Protein AF-A0AAJ6NYD8-F1 (afdb_monomer_lite)

Structure (mmCIF, N/CA/C/O backbone):
data_AF-A0AAJ6NYD8-F1
#
_entry.id   AF-A0AAJ6NYD8-F1
#
loop_
_atom_site.group_PDB
_atom_site.id
_atom_site.type_symbol
_atom_site.label_atom_id
_atom_site.label_alt_id
_atom_site.label_comp_id
_atom_site.label_asym_id
_atom_site.label_entity_id
_atom_site.label_seq_id
_atom_site.pdbx_PDB_ins_code
_atom_site.Cartn_x
_atom_site.Cartn_y
_atom_site.Cartn_z
_atom_site.occupancy
_atom_site.B_iso_or_equiv
_atom_site.auth_seq_id
_atom_site.auth_comp_id
_atom_site.auth_asym_id
_atom_site.auth_atom_id
_atom_site.pdbx_PDB_model_num
ATOM 1 N N . MET A 1 1 ? -16.086 -3.147 17.366 1.00 74.06 1 MET A N 1
ATOM 2 C CA . MET A 1 1 ? -14.978 -3.882 16.737 1.00 74.06 1 MET A CA 1
ATOM 3 C C . MET A 1 1 ? -13.665 -3.301 17.226 1.00 74.06 1 MET A C 1
ATOM 5 O O . MET A 1 1 ? -13.567 -2.079 17.358 1.00 74.06 1 MET A O 1
ATOM 9 N N . GLN A 1 2 ? -12.707 -4.162 17.557 1.00 87.50 2 GLN A N 1
ATOM 10 C CA . GLN A 1 2 ? -11.359 -3.752 17.977 1.00 87.50 2 GLN A CA 1
ATOM 11 C C . GLN A 1 2 ? -10.466 -3.463 16.752 1.00 87.50 2 GLN A C 1
ATOM 13 O O . GLN A 1 2 ? -10.816 -3.827 15.628 1.00 87.50 2 GLN A O 1
ATOM 18 N N . LEU A 1 3 ? -9.341 -2.764 16.936 1.00 86.88 3 LEU A N 1
ATOM 19 C CA . LEU A 1 3 ? -8.452 -2.408 15.817 1.00 86.88 3 LEU A CA 1
ATOM 20 C C . LEU A 1 3 ? -7.786 -3.656 15.220 1.00 86.88 3 LEU A C 1
ATOM 22 O O . LEU A 1 3 ? -7.660 -3.771 14.007 1.00 86.88 3 LEU A O 1
ATOM 26 N N . GLU A 1 4 ? -7.422 -4.611 16.068 1.00 88.06 4 GLU A N 1
ATOM 27 C CA . GLU A 1 4 ? -6.806 -5.885 15.698 1.00 88.06 4 GLU A CA 1
ATOM 28 C C . GLU A 1 4 ? -7.765 -6.746 14.866 1.00 88.06 4 GLU A C 1
ATOM 30 O O . GLU A 1 4 ? -7.377 -7.333 13.860 1.00 88.06 4 GLU A O 1
ATOM 35 N N . GLU A 1 5 ? -9.040 -6.759 15.256 1.00 87.62 5 GLU A N 1
ATOM 36 C CA . GLU A 1 5 ? -10.123 -7.418 14.521 1.00 87.62 5 GLU A CA 1
ATOM 37 C C . GLU A 1 5 ? -10.324 -6.760 13.147 1.00 87.62 5 GLU A C 1
ATOM 39 O O . GLU A 1 5 ? -10.401 -7.450 12.134 1.00 87.62 5 GLU A O 1
ATOM 44 N N . SER A 1 6 ? -10.277 -5.423 13.094 1.00 90.19 6 SER A N 1
ATOM 45 C CA . SER A 1 6 ? -10.350 -4.672 11.832 1.00 90.19 6 SER A CA 1
ATOM 46 C C . SER A 1 6 ? -9.170 -5.002 10.914 1.00 90.19 6 SER A C 1
ATOM 48 O O . SER A 1 6 ? -9.356 -5.220 9.724 1.00 90.19 6 SER A O 1
ATOM 50 N N . LEU A 1 7 ? -7.949 -5.066 11.452 1.00 91.25 7 LEU A N 1
ATOM 51 C CA . LEU A 1 7 ? -6.759 -5.416 10.673 1.00 91.25 7 LEU A CA 1
ATOM 52 C C . LEU A 1 7 ? -6.850 -6.830 10.102 1.00 91.25 7 LEU A C 1
ATOM 54 O O . LEU A 1 7 ? -6.506 -7.019 8.940 1.00 91.25 7 LEU A O 1
ATOM 58 N N . SER A 1 8 ? -7.360 -7.788 10.878 1.00 90.50 8 SER A N 1
ATOM 59 C CA . SER A 1 8 ? -7.570 -9.156 10.400 1.00 90.50 8 SER A CA 1
ATOM 60 C C . SER A 1 8 ? -8.576 -9.216 9.243 1.00 90.50 8 SER A C 1
ATOM 62 O O . SER A 1 8 ? -8.335 -9.926 8.267 1.00 90.50 8 SER A O 1
ATOM 64 N N . GLU A 1 9 ? -9.658 -8.428 9.294 1.00 92.62 9 GLU A N 1
ATOM 65 C CA . GLU A 1 9 ? -10.629 -8.325 8.190 1.00 92.62 9 GLU A CA 1
ATOM 66 C C . GLU A 1 9 ? -10.064 -7.638 6.937 1.00 92.62 9 GLU A C 1
ATOM 68 O O . GLU A 1 9 ? -10.511 -7.916 5.824 1.00 92.62 9 GLU A O 1
ATOM 73 N N . LEU A 1 10 ? -9.091 -6.740 7.101 1.00 94.88 10 LEU A N 1
ATOM 74 C CA . LEU A 1 10 ? -8.399 -6.082 5.988 1.00 94.88 10 LEU A CA 1
ATOM 75 C C . LEU A 1 10 ? -7.246 -6.924 5.427 1.00 94.88 10 LEU A C 1
ATOM 77 O O . LEU A 1 10 ? -6.720 -6.593 4.364 1.00 94.88 10 LEU A O 1
ATOM 81 N N . GLU A 1 11 ? -6.824 -7.973 6.135 1.00 95.19 11 GLU A N 1
ATOM 82 C CA . GLU A 1 11 ? -5.635 -8.739 5.776 1.00 95.19 11 GLU A CA 1
ATOM 83 C C . GLU A 1 11 ? -5.843 -9.569 4.515 1.00 95.19 11 GLU A C 1
ATOM 85 O O . GLU A 1 11 ? -5.033 -9.511 3.585 1.00 95.19 11 GLU A O 1
ATOM 90 N N . ASN A 1 12 ? -6.962 -10.292 4.476 1.00 93.94 12 ASN A N 1
ATOM 91 C CA . ASN A 1 12 ? -7.279 -11.230 3.412 1.00 93.94 12 ASN A CA 1
ATOM 92 C C . ASN A 1 12 ? -8.600 -10.876 2.723 1.00 93.94 12 ASN A C 1
ATOM 94 O O . ASN A 1 12 ? -9.568 -10.441 3.347 1.00 93.94 12 ASN A O 1
ATOM 98 N N . ASN A 1 13 ? -8.653 -11.099 1.418 1.00 89.94 13 ASN A N 1
ATOM 99 C CA . ASN A 1 13 ? -9.835 -10.941 0.603 1.00 89.94 13 ASN A CA 1
ATOM 100 C C . ASN A 1 13 ? -10.842 -12.050 0.926 1.00 89.94 13 ASN A C 1
ATOM 102 O O . ASN A 1 13 ? -10.703 -13.196 0.513 1.00 89.94 13 ASN A O 1
ATOM 106 N N . THR A 1 14 ? -11.904 -11.690 1.638 1.00 88.88 14 THR A N 1
ATOM 107 C CA . THR A 1 14 ? -13.001 -12.610 1.975 1.00 88.88 14 THR A CA 1
ATOM 108 C C . THR A 1 14 ? -14.099 -12.652 0.906 1.00 88.88 14 THR A C 1
ATOM 110 O O . THR A 1 14 ? -15.133 -13.292 1.101 1.00 88.88 14 THR A O 1
ATOM 113 N N . GLY A 1 15 ? -13.932 -11.927 -0.207 1.00 88.88 15 GLY A N 1
ATOM 114 C CA . GLY A 1 15 ? -14.968 -11.721 -1.223 1.00 88.88 15 GLY A CA 1
ATOM 115 C C . GLY A 1 15 ? -16.077 -10.751 -0.796 1.00 88.88 15 GLY A C 1
ATOM 116 O O . GLY A 1 15 ? -16.995 -10.483 -1.572 1.00 88.88 15 GLY A O 1
ATOM 117 N N . THR A 1 16 ? -16.000 -10.199 0.418 1.00 90.94 16 THR A N 1
ATOM 118 C CA . THR A 1 16 ? -16.926 -9.183 0.926 1.00 90.94 16 THR A CA 1
ATOM 119 C C . THR A 1 16 ? -16.180 -7.893 1.226 1.00 90.94 16 THR A C 1
ATOM 121 O O . THR A 1 16 ? -15.050 -7.918 1.704 1.00 90.94 16 THR A O 1
ATOM 124 N N . PHE A 1 17 ? -16.801 -6.751 0.926 1.00 92.06 17 PHE A N 1
ATOM 125 C CA . PHE A 1 17 ? -16.192 -5.452 1.194 1.00 92.06 17 PHE A CA 1
ATOM 126 C C . PHE A 1 17 ? -16.217 -5.157 2.708 1.00 92.06 17 PHE A C 1
ATOM 128 O O . PHE A 1 17 ? -17.314 -5.011 3.265 1.00 92.06 17 PHE A O 1
ATOM 135 N N . PRO A 1 18 ? -15.056 -5.030 3.382 1.00 94.44 18 PRO A N 1
ATOM 136 C CA . PRO A 1 18 ? -14.953 -4.934 4.839 1.00 94.44 18 PRO A CA 1
ATOM 137 C C . PRO A 1 18 ? -15.210 -3.495 5.312 1.00 94.44 18 PRO A C 1
ATOM 139 O O . PRO A 1 18 ? -14.342 -2.799 5.840 1.00 94.44 18 PRO A O 1
ATOM 142 N N . ARG A 1 19 ? -16.434 -3.008 5.080 1.00 94.75 19 ARG A N 1
ATOM 143 C CA . ARG A 1 19 ? -16.813 -1.607 5.312 1.00 94.75 19 ARG A CA 1
ATOM 144 C C . ARG A 1 19 ? -16.545 -1.150 6.746 1.00 94.75 19 ARG A C 1
ATOM 146 O O . ARG A 1 19 ? -15.972 -0.083 6.938 1.00 94.75 19 ARG A O 1
ATOM 153 N N . LEU A 1 20 ? -16.971 -1.938 7.733 1.00 94.81 20 LEU A N 1
ATOM 154 C CA . 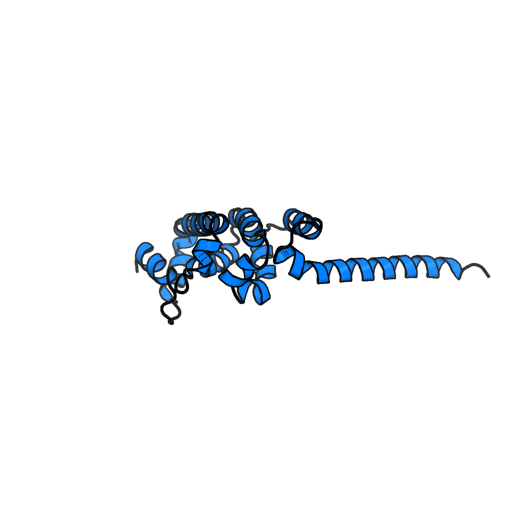LEU A 1 20 ? -16.809 -1.576 9.142 1.00 94.81 20 LEU A CA 1
ATOM 155 C C . LE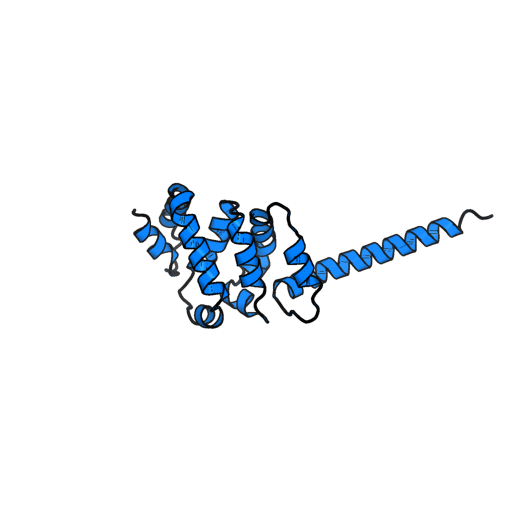U A 1 20 ? -15.326 -1.516 9.523 1.00 94.81 20 LEU A C 1
ATOM 157 O O . LEU A 1 20 ? -14.934 -0.640 10.291 1.00 94.81 20 LEU A O 1
ATOM 161 N N . ALA A 1 21 ? -14.499 -2.419 8.981 1.00 95.44 21 ALA A N 1
ATOM 162 C CA . ALA A 1 21 ? -13.068 -2.454 9.272 1.00 95.44 21 ALA A CA 1
ATOM 163 C C . ALA A 1 21 ? -12.363 -1.222 8.706 1.00 95.44 21 ALA A C 1
ATOM 165 O O . ALA A 1 21 ? -11.525 -0.627 9.381 1.00 95.44 21 ALA A O 1
ATOM 166 N N . LEU A 1 22 ? -12.763 -0.785 7.509 1.00 96.12 22 LEU A N 1
ATOM 167 C CA . LEU A 1 22 ? -12.277 0.456 6.907 1.00 96.12 22 LEU A CA 1
ATOM 168 C C . LEU A 1 22 ? -12.723 1.697 7.683 1.00 96.12 22 LEU 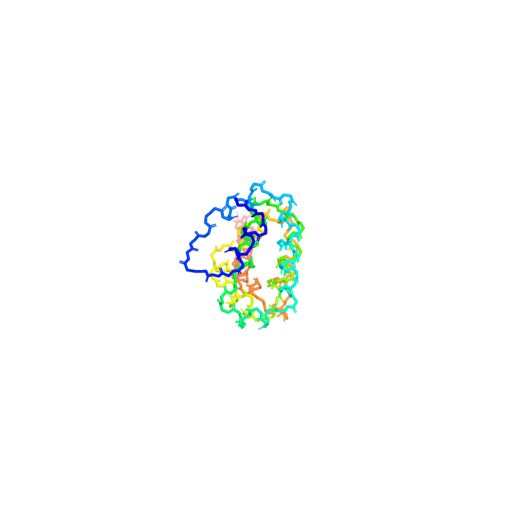A C 1
ATOM 170 O O . LEU A 1 22 ? -11.896 2.564 7.955 1.00 96.12 22 LEU A O 1
ATOM 174 N N . GLU A 1 23 ? -14.001 1.787 8.062 1.00 96.31 23 GLU A N 1
ATOM 175 C CA . GLU A 1 23 ? -14.507 2.895 8.886 1.00 96.31 23 GLU A CA 1
ATOM 176 C C . GLU A 1 23 ? -13.705 2.993 10.193 1.00 96.31 23 GLU A C 1
ATOM 178 O O . GLU A 1 23 ? -13.200 4.064 10.535 1.00 96.31 23 GLU A O 1
ATOM 183 N N . ARG A 1 24 ? -13.469 1.854 10.854 1.00 95.25 24 ARG A N 1
ATOM 184 C CA . ARG A 1 24 ? -12.679 1.793 12.085 1.00 95.25 24 ARG A CA 1
ATOM 185 C C . ARG A 1 24 ? -11.209 2.162 11.879 1.00 95.25 24 ARG A C 1
ATOM 187 O O . ARG A 1 24 ? -10.648 2.899 12.686 1.00 95.25 24 ARG A O 1
ATOM 194 N N . ALA A 1 25 ? -10.590 1.682 10.803 1.00 95.50 25 ALA A N 1
ATOM 195 C CA . ALA A 1 25 ? -9.222 2.037 10.430 1.00 95.50 25 ALA A CA 1
ATOM 196 C C . ALA A 1 25 ? -9.057 3.549 10.207 1.00 95.50 25 ALA A C 1
ATOM 198 O O . ALA A 1 25 ? -8.040 4.130 10.582 1.00 95.50 25 ALA A O 1
ATOM 199 N N . ILE A 1 26 ? -10.062 4.196 9.613 1.00 96.44 26 ILE A N 1
ATOM 200 C CA . ILE A 1 26 ? -10.065 5.645 9.388 1.00 96.44 26 ILE A CA 1
ATOM 201 C C . ILE A 1 26 ? -10.228 6.408 10.710 1.00 96.44 26 ILE A C 1
ATOM 203 O O . ILE A 1 26 ? -9.546 7.415 10.909 1.00 96.44 26 ILE A O 1
ATOM 207 N N . GLU A 1 27 ? -11.100 5.942 11.609 1.00 96.38 27 GLU A N 1
ATOM 208 C CA . GLU A 1 27 ? -11.271 6.525 12.949 1.00 96.38 27 GLU A CA 1
ATOM 209 C C . GLU A 1 27 ? -9.983 6.448 13.780 1.00 96.38 27 GLU A C 1
ATOM 211 O O . GLU A 1 27 ? -9.604 7.420 14.428 1.00 96.38 27 GLU A O 1
ATOM 216 N N . GLU A 1 28 ? -9.279 5.317 13.719 1.00 95.50 28 GLU A N 1
ATOM 217 C CA . GLU A 1 28 ? -8.047 5.040 14.472 1.00 95.50 28 GLU A CA 1
ATOM 218 C C . GLU A 1 28 ? -6.780 5.353 13.658 1.00 95.50 28 GLU A C 1
ATOM 220 O O . GLU A 1 28 ? -5.760 4.660 13.752 1.00 95.50 28 GLU A O 1
ATOM 225 N N . ARG A 1 29 ? -6.833 6.416 12.843 1.00 96.12 29 ARG A N 1
ATOM 226 C CA . ARG A 1 29 ? -5.761 6.815 11.918 1.00 96.12 29 ARG A CA 1
ATOM 227 C C . ARG A 1 29 ? -4.370 6.787 12.559 1.00 96.12 29 ARG A C 1
ATOM 229 O O . ARG A 1 29 ? -3.432 6.268 11.955 1.00 96.12 29 ARG A O 1
ATOM 236 N N . GLU A 1 30 ? -4.214 7.378 13.741 1.00 96.56 30 GLU A N 1
ATOM 237 C CA . GLU A 1 30 ? -2.910 7.510 14.410 1.00 96.56 30 GLU A CA 1
ATOM 238 C C . GLU A 1 30 ? -2.312 6.148 14.777 1.00 96.56 30 GLU A C 1
ATOM 240 O O . GLU A 1 30 ? -1.115 5.930 14.590 1.00 96.56 30 GLU A O 1
ATOM 245 N N . ALA A 1 31 ? -3.149 5.214 15.234 1.00 96.44 31 ALA A N 1
ATOM 246 C CA . ALA A 1 31 ? -2.724 3.877 15.627 1.00 96.44 31 ALA A CA 1
ATOM 247 C C . ALA A 1 31 ? -2.436 2.981 14.414 1.00 96.44 31 ALA A C 1
ATOM 249 O O . ALA A 1 31 ? -1.475 2.210 14.433 1.00 96.44 31 ALA A O 1
ATOM 250 N N . ILE A 1 32 ? -3.233 3.088 13.344 1.00 96.88 32 ILE A N 1
ATOM 251 C CA . ILE A 1 32 ? -3.093 2.200 12.184 1.00 96.88 32 ILE A CA 1
ATOM 252 C C . ILE A 1 32 ? -1.975 2.630 11.227 1.00 96.88 32 ILE A C 1
ATOM 254 O O . ILE A 1 32 ? -1.324 1.780 10.624 1.00 96.88 32 ILE A O 1
ATOM 258 N N . THR A 1 33 ? -1.708 3.933 11.099 1.00 98.00 33 THR A N 1
ATOM 259 C CA . THR A 1 33 ? -0.700 4.474 10.168 1.00 98.00 33 THR A CA 1
ATOM 260 C C . THR A 1 33 ? 0.664 3.767 10.249 1.00 98.00 33 THR A C 1
ATOM 262 O O . THR A 1 33 ? 1.142 3.322 9.202 1.00 98.00 33 THR A O 1
ATOM 265 N N . PRO A 1 34 ? 1.301 3.592 11.428 1.00 98.00 34 PRO A N 1
ATOM 266 C CA . PRO A 1 34 ? 2.590 2.897 11.505 1.00 98.00 34 PRO A CA 1
ATOM 267 C C . PRO A 1 34 ? 2.518 1.430 11.055 1.00 98.00 34 PRO A C 1
ATOM 269 O O . PRO A 1 34 ? 3.485 0.922 10.487 1.00 98.00 34 PRO A O 1
ATOM 272 N N . ILE A 1 35 ? 1.378 0.763 11.251 1.00 97.50 35 ILE A N 1
ATOM 273 C CA . ILE A 1 35 ? 1.161 -0.625 10.821 1.00 97.50 35 ILE A CA 1
ATOM 274 C C . ILE A 1 35 ? 1.104 -0.688 9.292 1.00 97.50 35 ILE A C 1
ATOM 276 O O . ILE A 1 35 ? 1.815 -1.487 8.690 1.00 97.50 35 ILE A O 1
ATOM 280 N N . LEU A 1 36 ? 0.342 0.205 8.650 1.00 98.06 36 LEU A N 1
ATOM 281 C CA . LEU A 1 36 ? 0.236 0.271 7.185 1.00 98.06 36 LEU A CA 1
ATOM 282 C C . LEU A 1 36 ? 1.584 0.597 6.523 1.00 98.06 36 LEU A C 1
ATOM 284 O O . LEU A 1 36 ? 1.947 -0.015 5.516 1.00 98.06 36 LEU A O 1
ATOM 288 N N . LEU A 1 37 ? 2.346 1.534 7.102 1.00 98.38 37 LEU A N 1
ATOM 289 C CA . LEU A 1 37 ? 3.698 1.863 6.637 1.00 98.38 37 LEU A CA 1
ATOM 290 C C . LEU A 1 37 ? 4.622 0.645 6.740 1.00 98.38 37 LEU A C 1
ATOM 292 O O . LEU A 1 37 ? 5.297 0.310 5.768 1.00 98.38 37 LEU A O 1
ATOM 296 N N . SER A 1 38 ? 4.616 -0.048 7.884 1.00 97.75 38 SER A N 1
ATOM 297 C CA . SER A 1 38 ? 5.427 -1.253 8.078 1.00 97.75 38 SER A CA 1
ATOM 298 C C . SER A 1 38 ? 5.030 -2.375 7.121 1.00 97.75 38 SER A C 1
ATOM 300 O O . SER A 1 38 ? 5.909 -3.066 6.611 1.00 97.75 38 SER A O 1
ATOM 302 N N . THR A 1 39 ? 3.736 -2.560 6.860 1.00 96.88 39 THR A N 1
ATOM 303 C CA . THR A 1 39 ? 3.246 -3.562 5.909 1.00 96.88 39 THR A CA 1
ATOM 304 C C . THR A 1 39 ? 3.801 -3.305 4.511 1.00 96.88 39 THR A C 1
ATOM 306 O O . THR A 1 39 ? 4.347 -4.216 3.890 1.00 96.88 39 THR A O 1
ATOM 309 N N . LEU A 1 40 ? 3.714 -2.067 4.016 1.00 97.25 40 LEU A N 1
ATOM 310 C CA . LEU A 1 40 ? 4.233 -1.733 2.688 1.00 97.25 40 LEU A CA 1
ATOM 311 C C . LEU A 1 40 ? 5.758 -1.771 2.620 1.00 97.25 40 LEU A C 1
ATOM 313 O O . LEU A 1 40 ? 6.299 -2.225 1.615 1.00 97.25 40 LEU A O 1
ATOM 317 N N . GLU A 1 41 ? 6.455 -1.353 3.676 1.00 97.31 41 GLU A N 1
ATOM 318 C CA . GLU A 1 41 ? 7.913 -1.461 3.736 1.00 97.31 41 GLU A CA 1
ATOM 319 C C . GLU A 1 41 ? 8.351 -2.930 3.670 1.00 97.31 41 GLU A C 1
ATOM 321 O O . GLU A 1 41 ? 9.222 -3.276 2.871 1.00 97.31 41 GLU A O 1
ATOM 326 N N . ASN A 1 42 ? 7.702 -3.817 4.429 1.00 96.56 42 ASN A N 1
ATOM 327 C CA . ASN A 1 42 ? 7.986 -5.252 4.400 1.00 96.56 42 ASN A CA 1
ATOM 328 C C . ASN A 1 42 ? 7.768 -5.837 3.000 1.00 96.56 42 ASN A C 1
ATOM 330 O O . ASN A 1 42 ? 8.651 -6.523 2.479 1.00 96.56 42 ASN A O 1
ATOM 334 N N . TRP A 1 43 ? 6.641 -5.518 2.362 1.00 95.94 43 TRP A N 1
ATOM 335 C CA . TRP A 1 43 ? 6.338 -6.033 1.028 1.00 95.94 43 TRP A CA 1
ATOM 336 C C . TRP A 1 43 ? 7.192 -5.433 -0.078 1.00 95.94 43 TRP A C 1
ATOM 338 O O . TRP A 1 43 ? 7.541 -6.146 -1.012 1.00 95.94 43 TRP A O 1
ATOM 348 N N . SER A 1 44 ? 7.634 -4.182 0.058 1.00 94.00 44 SER A N 1
ATOM 349 C CA . SER A 1 44 ? 8.568 -3.564 -0.893 1.00 94.00 44 SER A CA 1
ATOM 350 C C . SER A 1 44 ? 9.901 -4.317 -1.015 1.00 94.00 44 SER A C 1
ATOM 352 O O . SER A 1 44 ? 10.606 -4.150 -2.006 1.00 94.00 44 SER A O 1
ATOM 354 N N . ASN A 1 45 ? 10.248 -5.141 -0.018 1.00 93.38 45 ASN A N 1
ATOM 355 C CA . ASN A 1 45 ? 11.442 -5.986 -0.021 1.00 93.38 45 ASN A CA 1
ATOM 356 C C . ASN A 1 45 ? 11.169 -7.439 -0.458 1.00 93.38 45 ASN A C 1
ATOM 358 O O . ASN A 1 45 ? 12.129 -8.181 -0.635 1.00 93.38 45 ASN A O 1
ATOM 362 N N . ASN A 1 46 ? 9.903 -7.858 -0.591 1.00 94.62 46 ASN A N 1
ATOM 363 C CA . ASN A 1 46 ? 9.505 -9.265 -0.758 1.00 94.62 46 ASN A CA 1
ATOM 364 C C . ASN A 1 46 ? 8.317 -9.421 -1.732 1.00 94.62 46 ASN A C 1
ATOM 366 O O . ASN A 1 46 ? 7.367 -10.158 -1.458 1.00 94.62 46 ASN A O 1
ATOM 370 N N . LEU A 1 47 ? 8.327 -8.698 -2.856 1.00 93.81 47 LEU A N 1
ATOM 371 C CA . LEU A 1 47 ? 7.201 -8.689 -3.801 1.00 93.81 47 LEU A CA 1
ATOM 372 C C . LEU A 1 47 ? 6.961 -10.055 -4.457 1.00 93.81 47 LEU A C 1
ATOM 374 O O . LEU A 1 47 ? 5.820 -10.393 -4.753 1.00 93.81 47 LEU A O 1
ATOM 378 N N . GLU A 1 48 ? 8.007 -10.858 -4.643 1.00 93.62 48 GLU A N 1
ATOM 379 C CA . GLU A 1 48 ? 7.906 -12.223 -5.170 1.00 93.62 48 GLU A CA 1
ATOM 380 C C . GLU A 1 48 ? 7.120 -13.143 -4.235 1.00 93.62 48 GLU A C 1
ATOM 382 O O . GLU A 1 48 ? 6.371 -14.000 -4.698 1.00 93.62 48 GLU A O 1
ATOM 387 N N . GLU A 1 49 ? 7.258 -12.955 -2.921 1.00 95.19 49 GLU A N 1
ATOM 388 C CA . GLU A 1 49 ? 6.459 -13.690 -1.943 1.00 95.19 49 GLU A CA 1
ATOM 389 C C . GLU A 1 49 ? 5.011 -13.188 -1.934 1.00 95.19 49 GLU A C 1
ATOM 391 O O . GLU A 1 49 ? 4.086 -13.997 -1.873 1.00 95.19 49 GLU A O 1
ATOM 396 N N . LEU A 1 50 ? 4.810 -11.869 -2.036 1.00 95.25 50 LEU A N 1
ATOM 397 C CA . LEU A 1 50 ? 3.475 -11.274 -2.116 1.00 95.25 50 LEU A CA 1
ATOM 398 C C . LEU A 1 50 ? 2.695 -11.781 -3.332 1.00 95.25 50 LEU A C 1
ATOM 400 O O . LEU A 1 50 ? 1.509 -12.066 -3.218 1.00 95.25 50 LEU A O 1
ATOM 404 N N . LEU A 1 51 ? 3.365 -11.938 -4.475 1.00 93.06 51 LEU A N 1
ATOM 405 C CA . LEU A 1 51 ? 2.757 -12.452 -5.702 1.00 93.06 51 LEU A CA 1
ATOM 406 C C . LEU A 1 51 ? 2.176 -13.863 -5.534 1.00 93.06 51 LEU A C 1
ATOM 408 O O . LEU A 1 51 ? 1.223 -14.207 -6.218 1.00 93.06 51 LEU A O 1
ATOM 412 N N . GLY A 1 52 ? 2.728 -14.672 -4.626 1.00 92.38 52 GLY A N 1
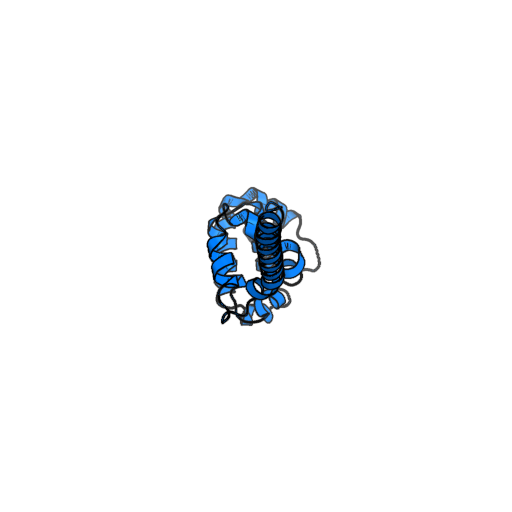ATOM 413 C CA . GLY A 1 52 ? 2.213 -16.007 -4.315 1.00 92.38 52 GLY A CA 1
ATOM 414 C C . GLY A 1 52 ?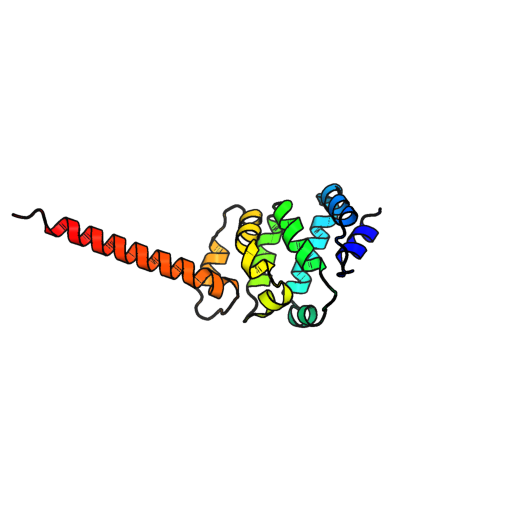 1.088 -16.037 -3.274 1.00 92.38 52 GLY A C 1
ATOM 415 O O . GLY A 1 52 ? 0.685 -17.126 -2.865 1.00 92.38 52 GLY A O 1
ATOM 416 N N . LYS A 1 53 ? 0.622 -14.879 -2.787 1.00 93.62 53 LYS A N 1
ATOM 417 C CA . LYS A 1 53 ? -0.407 -14.758 -1.743 1.00 93.62 53 LYS A CA 1
ATOM 418 C C . LYS A 1 53 ? -1.721 -14.247 -2.329 1.00 93.62 53 LYS A C 1
ATOM 420 O O . LYS A 1 53 ? -2.111 -13.113 -2.076 1.00 93.62 53 LYS A O 1
ATOM 425 N N . ASP A 1 54 ? -2.412 -15.121 -3.058 1.00 85.12 54 ASP A N 1
ATOM 426 C CA . ASP A 1 54 ? -3.640 -14.800 -3.806 1.00 85.12 54 ASP A CA 1
ATOM 427 C C . ASP A 1 54 ? -4.744 -14.149 -2.953 1.00 85.12 54 ASP A C 1
ATOM 429 O O . ASP A 1 54 ? -5.461 -13.266 -3.424 1.00 85.12 54 ASP A O 1
ATOM 433 N N . ASP A 1 55 ? -4.868 -14.554 -1.686 1.00 91.25 55 ASP A N 1
ATOM 434 C CA . ASP A 1 55 ? -5.894 -14.028 -0.784 1.00 91.25 55 ASP A CA 1
ATOM 435 C C . ASP A 1 55 ? -5.447 -12.763 -0.037 1.00 91.25 55 ASP A C 1
ATOM 437 O O . ASP A 1 55 ? -6.288 -12.074 0.529 1.00 91.25 55 ASP A O 1
ATOM 441 N N . TYR A 1 56 ? -4.159 -12.415 -0.007 1.00 95.00 56 TYR A N 1
ATOM 442 C CA . TYR A 1 56 ? -3.676 -11.283 0.788 1.00 95.00 56 TYR A CA 1
ATOM 443 C C . TYR A 1 56 ? -3.933 -9.949 0.076 1.00 95.00 56 TYR A C 1
ATOM 445 O O . TYR A 1 56 ? -3.559 -9.765 -1.081 1.00 95.00 56 TYR A O 1
ATOM 453 N N . ILE A 1 57 ? -4.529 -8.979 0.775 1.00 95.38 57 ILE A N 1
ATOM 454 C CA . ILE A 1 57 ? -4.956 -7.703 0.169 1.00 95.38 57 ILE A CA 1
ATOM 455 C C . ILE A 1 57 ? -4.619 -6.461 1.007 1.00 95.38 57 ILE A C 1
ATOM 457 O O . ILE A 1 57 ? -4.834 -5.329 0.563 1.00 95.38 57 ILE A O 1
ATOM 461 N N . LEU A 1 58 ? -4.041 -6.621 2.201 1.00 96.56 58 LEU A N 1
ATOM 462 C CA . LEU A 1 58 ? -3.762 -5.484 3.089 1.00 96.56 58 LEU A CA 1
ATOM 463 C C . LEU A 1 58 ? -2.872 -4.416 2.450 1.00 96.56 58 LEU A C 1
ATOM 465 O O . LEU A 1 58 ? -2.995 -3.240 2.788 1.00 96.56 58 LEU A O 1
ATOM 469 N N . HIS A 1 59 ? -1.963 -4.788 1.542 1.00 96.19 59 HIS A N 1
ATOM 470 C CA . HIS A 1 59 ? -1.120 -3.822 0.830 1.00 96.19 59 HIS A CA 1
ATOM 471 C C . HIS A 1 59 ? -1.960 -2.875 -0.034 1.00 96.19 59 HIS A C 1
ATOM 473 O O . HIS A 1 59 ? -1.671 -1.682 -0.059 1.00 96.19 59 HIS A O 1
ATOM 479 N N . ILE A 1 60 ? -3.041 -3.358 -0.655 1.00 95.56 60 ILE A N 1
ATOM 480 C CA . ILE A 1 60 ? -3.977 -2.523 -1.422 1.00 95.56 60 ILE A CA 1
ATOM 481 C C . ILE A 1 60 ? -4.669 -1.521 -0.501 1.00 95.56 60 ILE A C 1
ATOM 483 O O . ILE A 1 60 ? -4.641 -0.317 -0.761 1.00 95.56 60 ILE A O 1
ATOM 487 N N . TYR A 1 61 ? -5.227 -1.986 0.622 1.00 96.69 61 TYR A N 1
ATOM 488 C CA . TYR A 1 61 ? -5.846 -1.082 1.596 1.00 96.69 61 TYR A CA 1
ATOM 489 C C . TYR A 1 61 ? -4.839 -0.093 2.182 1.00 96.69 61 TYR A C 1
ATOM 491 O O . TYR A 1 61 ? -5.166 1.079 2.357 1.00 96.69 61 TYR A O 1
ATOM 499 N N . SER A 1 62 ? -3.601 -0.527 2.416 1.00 97.56 62 SER A N 1
ATOM 500 C CA . SER A 1 62 ? -2.521 0.336 2.900 1.00 97.56 62 SER A CA 1
ATOM 501 C C . SER A 1 62 ? -2.235 1.477 1.921 1.00 97.56 62 SER A C 1
ATOM 503 O O . SER A 1 62 ? -2.134 2.624 2.356 1.00 97.56 62 SER A O 1
ATOM 505 N N . LEU A 1 63 ? -2.174 1.203 0.609 1.00 97.19 63 LEU A N 1
ATOM 506 C CA . LEU A 1 63 ? -1.989 2.235 -0.420 1.00 97.19 63 LEU A CA 1
ATOM 507 C C . LEU A 1 63 ? -3.110 3.285 -0.370 1.00 97.19 63 LEU A C 1
ATOM 509 O O . LEU A 1 63 ? -2.827 4.484 -0.313 1.00 97.19 63 LEU A O 1
ATOM 513 N N . TYR A 1 64 ? -4.373 2.849 -0.340 1.00 97.06 64 TYR A N 1
ATOM 514 C CA . TYR A 1 64 ? -5.525 3.758 -0.325 1.00 97.06 64 TYR A CA 1
ATOM 515 C C . TYR A 1 64 ? -5.660 4.542 0.984 1.00 97.06 64 TYR A C 1
ATOM 517 O O . TYR A 1 64 ? -5.873 5.755 0.945 1.00 97.06 64 TYR A O 1
ATOM 525 N N . LEU A 1 65 ? -5.511 3.889 2.139 1.00 97.81 65 LEU A N 1
ATOM 526 C CA . LEU A 1 65 ? -5.645 4.537 3.446 1.00 97.81 65 LEU A CA 1
ATOM 527 C C . LEU A 1 65 ? -4.538 5.571 3.667 1.00 97.81 65 LEU A C 1
ATOM 529 O O . LEU A 1 65 ? -4.834 6.714 4.013 1.00 97.81 65 LEU A O 1
ATOM 533 N N . LEU A 1 66 ? -3.276 5.232 3.385 1.00 98.38 66 LEU A N 1
ATOM 534 C CA . LEU A 1 66 ? -2.167 6.190 3.497 1.00 98.38 66 LEU A CA 1
ATOM 535 C C . LEU A 1 66 ? -2.329 7.362 2.519 1.00 98.38 66 LEU A C 1
ATOM 537 O O . LEU A 1 66 ? -2.050 8.511 2.879 1.00 98.38 66 LEU A O 1
ATOM 541 N N . ALA A 1 67 ? -2.851 7.104 1.316 1.00 97.00 67 ALA A N 1
ATOM 542 C CA . ALA A 1 67 ? -3.184 8.154 0.360 1.00 97.00 67 ALA A CA 1
ATOM 543 C C . ALA A 1 67 ? -4.312 9.069 0.854 1.00 97.00 67 ALA A C 1
ATOM 545 O O . ALA A 1 67 ? -4.215 10.290 0.696 1.00 97.00 67 ALA A O 1
ATOM 546 N N . GLN A 1 68 ? -5.359 8.506 1.461 1.00 97.38 68 GLN A N 1
ATOM 547 C CA . GLN A 1 68 ? -6.466 9.252 2.062 1.00 97.38 68 GLN A CA 1
ATOM 548 C C . GLN A 1 68 ? -5.986 10.100 3.246 1.00 97.38 68 GLN A C 1
ATOM 550 O O . GLN A 1 68 ? -6.375 11.263 3.377 1.00 97.38 68 GLN A O 1
ATOM 555 N N . PHE A 1 69 ? -5.104 9.546 4.078 1.00 97.81 69 PHE A N 1
ATOM 556 C CA . PHE A 1 69 ? -4.484 10.243 5.206 1.00 97.81 69 PHE A CA 1
ATOM 557 C C . PHE A 1 69 ? -3.489 11.319 4.760 1.00 97.81 69 PHE A C 1
ATOM 559 O O . PHE A 1 69 ? -3.183 12.222 5.545 1.00 97.81 69 PHE A O 1
ATOM 566 N N . ARG A 1 70 ? -3.029 11.262 3.501 1.00 97.12 70 ARG A N 1
ATOM 567 C CA . ARG A 1 70 ? -1.959 12.107 2.952 1.00 97.12 70 ARG A CA 1
ATOM 568 C C . ARG A 1 70 ? -0.678 11.973 3.771 1.00 97.12 70 ARG A C 1
ATOM 570 O O . ARG A 1 70 ? -0.055 12.974 4.117 1.00 97.12 70 ARG A O 1
ATOM 577 N N . GLU A 1 71 ? -0.338 10.738 4.131 1.00 98.06 71 GLU A N 1
ATOM 578 C CA . GLU A 1 71 ? 0.807 10.438 4.987 1.00 98.06 71 GLU A CA 1
ATOM 579 C C . GLU A 1 71 ? 2.123 10.594 4.203 1.00 98.06 71 GLU A C 1
ATOM 581 O O . GLU A 1 71 ? 2.410 9.773 3.330 1.00 98.06 71 GLU A O 1
ATOM 586 N N . PRO A 1 72 ? 2.946 11.620 4.476 1.00 96.31 72 PRO A N 1
ATOM 587 C CA . PRO A 1 72 ? 4.162 11.861 3.703 1.00 96.31 72 PRO A CA 1
ATOM 588 C C . PRO A 1 72 ? 5.237 10.792 3.874 1.00 96.31 72 PRO A C 1
ATOM 590 O O . PRO A 1 72 ? 6.021 10.574 2.947 1.00 96.31 72 PRO A O 1
ATOM 593 N N . LEU A 1 73 ? 5.278 10.099 5.018 1.00 97.31 73 LEU A N 1
ATOM 594 C CA . LEU A 1 73 ? 6.233 9.009 5.235 1.00 97.31 73 LEU A CA 1
ATOM 595 C C . LEU A 1 73 ? 5.991 7.829 4.283 1.00 97.31 73 LEU A C 1
ATOM 597 O O . LEU A 1 73 ? 6.910 7.056 4.025 1.00 97.31 73 LEU A O 1
ATOM 601 N N . ALA A 1 74 ? 4.792 7.724 3.704 1.00 97.50 74 ALA A N 1
ATOM 602 C CA . ALA A 1 74 ? 4.465 6.703 2.719 1.00 97.50 74 ALA A CA 1
ATOM 603 C C . ALA A 1 74 ? 5.151 6.941 1.365 1.00 97.50 74 ALA A C 1
ATOM 605 O O . ALA A 1 74 ? 5.399 5.990 0.628 1.00 97.50 74 ALA A O 1
ATOM 606 N N . TYR A 1 75 ? 5.494 8.189 1.026 1.00 96.06 75 TYR A N 1
ATOM 607 C CA . TYR A 1 75 ? 6.029 8.522 -0.294 1.00 96.06 75 TYR A CA 1
ATOM 608 C C . TYR A 1 75 ? 7.323 7.776 -0.665 1.00 96.06 75 TYR A C 1
ATOM 610 O O . TYR A 1 75 ? 7.342 7.139 -1.721 1.00 96.06 75 TYR A O 1
ATOM 618 N N . PRO A 1 76 ? 8.394 7.778 0.157 1.00 95.62 76 PRO A N 1
ATOM 619 C CA . PRO A 1 76 ? 9.593 7.000 -0.156 1.00 95.62 76 PRO A CA 1
ATOM 620 C C . PRO A 1 76 ? 9.322 5.489 -0.241 1.00 95.62 76 PRO A C 1
ATOM 622 O O . PRO A 1 76 ? 9.926 4.813 -1.074 1.00 95.62 76 PRO A O 1
ATOM 625 N N . ILE A 1 77 ? 8.384 4.970 0.558 1.00 97.06 77 ILE A N 1
ATOM 626 C CA . ILE A 1 77 ? 7.995 3.552 0.545 1.00 97.06 77 ILE A CA 1
ATOM 627 C C . ILE A 1 77 ? 7.296 3.211 -0.773 1.00 97.06 77 ILE A C 1
ATOM 629 O O . ILE A 1 77 ? 7.635 2.218 -1.411 1.00 97.06 77 ILE A O 1
ATOM 633 N N . PHE A 1 78 ? 6.373 4.060 -1.235 1.00 95.12 78 PHE A N 1
ATOM 634 C CA . PHE A 1 78 ? 5.684 3.862 -2.512 1.00 95.12 78 PHE A CA 1
ATOM 635 C C . PHE A 1 78 ? 6.671 3.930 -3.676 1.00 95.12 78 PHE A C 1
ATOM 637 O O . PHE A 1 78 ? 6.630 3.082 -4.565 1.00 95.12 78 PHE A O 1
ATOM 644 N N . ILE A 1 79 ? 7.591 4.902 -3.653 1.00 93.44 79 ILE A N 1
ATOM 645 C CA . ILE A 1 79 ? 8.664 4.996 -4.646 1.00 93.44 79 ILE A CA 1
ATOM 646 C C . ILE A 1 79 ? 9.429 3.680 -4.703 1.00 93.44 79 ILE A C 1
ATOM 648 O O . ILE A 1 79 ? 9.550 3.116 -5.784 1.00 93.44 79 ILE A O 1
ATOM 652 N N . LYS A 1 80 ? 9.886 3.155 -3.564 1.00 94.19 80 LYS A N 1
ATOM 653 C CA . LYS A 1 80 ? 10.599 1.876 -3.502 1.00 94.19 80 LYS A CA 1
ATOM 654 C C . LYS A 1 80 ? 9.756 0.716 -4.040 1.00 94.19 80 LYS A C 1
ATOM 656 O O . LYS A 1 80 ? 10.222 0.005 -4.926 1.00 94.19 80 LYS A O 1
ATOM 661 N N . PHE A 1 81 ? 8.520 0.575 -3.564 1.00 94.56 81 PHE A N 1
ATOM 662 C CA . PHE A 1 81 ? 7.589 -0.486 -3.957 1.00 94.56 81 PHE A CA 1
ATOM 663 C C . PHE A 1 81 ? 7.372 -0.520 -5.478 1.00 94.56 81 PHE A C 1
ATOM 665 O O . PHE A 1 81 ? 7.556 -1.550 -6.121 1.00 94.56 81 PHE A O 1
ATOM 672 N N . PHE A 1 82 ? 7.063 0.626 -6.088 1.00 91.50 82 PHE A N 1
ATOM 673 C CA . PHE A 1 82 ? 6.816 0.731 -7.530 1.00 91.50 82 PHE A CA 1
ATOM 674 C C . PHE A 1 82 ? 8.094 0.889 -8.373 1.00 91.50 82 PHE A C 1
ATOM 676 O O . PHE A 1 82 ? 8.020 0.966 -9.602 1.00 91.50 82 PHE A O 1
ATOM 683 N N . SER A 1 83 ? 9.266 0.926 -7.733 1.00 90.62 83 SER A N 1
ATOM 684 C CA . SER A 1 83 ? 10.576 0.880 -8.397 1.00 90.62 83 SER A CA 1
ATOM 685 C C . SER A 1 83 ? 11.094 -0.538 -8.608 1.00 90.62 83 SER A C 1
ATOM 687 O O . SER A 1 83 ? 12.196 -0.700 -9.145 1.00 90.62 83 SER A O 1
ATOM 689 N N . ALA A 1 84 ? 10.330 -1.550 -8.191 1.00 90.44 84 ALA A N 1
ATOM 690 C CA . ALA A 1 84 ? 10.657 -2.941 -8.440 1.00 90.44 84 ALA A CA 1
ATOM 691 C C . ALA A 1 84 ? 10.816 -3.215 -9.947 1.00 90.44 84 ALA A C 1
ATOM 693 O O . ALA A 1 84 ? 10.087 -2.640 -10.765 1.00 90.44 84 ALA A O 1
ATOM 694 N N . PRO A 1 85 ? 11.792 -4.052 -10.334 1.00 86.19 85 PRO A N 1
ATOM 695 C CA . PRO A 1 85 ? 12.058 -4.336 -11.734 1.00 86.19 85 PRO A CA 1
ATOM 696 C C . PRO A 1 85 ? 10.918 -5.136 -12.376 1.00 86.19 85 PRO A C 1
ATOM 698 O O . PRO A 1 85 ? 10.356 -6.047 -11.774 1.00 86.19 85 PRO A O 1
ATOM 701 N N . GLY A 1 86 ? 10.636 -4.834 -13.643 1.00 85.44 86 GLY A N 1
ATOM 702 C CA . GLY A 1 86 ? 9.613 -5.524 -14.422 1.00 85.44 86 GLY A CA 1
ATOM 703 C C . GLY A 1 86 ? 8.197 -5.086 -14.053 1.00 85.44 86 GLY A C 1
ATOM 704 O O . GLY A 1 86 ? 7.949 -3.909 -13.786 1.00 85.44 86 GLY A O 1
ATOM 705 N N . GLU A 1 87 ? 7.276 -6.046 -14.089 1.00 87.00 87 GLU A N 1
ATOM 706 C CA . GLU A 1 87 ? 5.838 -5.828 -13.899 1.00 87.00 87 GLU A CA 1
ATOM 707 C C . GLU A 1 87 ? 5.335 -6.365 -12.555 1.00 87.00 87 GLU A C 1
ATOM 709 O O . GLU A 1 87 ? 4.167 -6.208 -12.245 1.00 87.00 87 GLU A O 1
ATOM 714 N N . ILE A 1 88 ? 6.210 -6.880 -11.684 1.00 90.56 88 ILE A N 1
ATOM 715 C CA . ILE A 1 88 ? 5.790 -7.510 -10.424 1.00 90.56 88 ILE A CA 1
ATOM 716 C C . ILE A 1 88 ? 4.959 -6.586 -9.525 1.00 90.56 88 ILE A C 1
ATOM 718 O O . ILE A 1 88 ? 3.980 -7.009 -8.922 1.00 90.56 88 ILE A O 1
ATOM 722 N N . ALA A 1 89 ? 5.302 -5.295 -9.468 1.00 90.69 89 ALA A N 1
ATOM 723 C CA . ALA A 1 89 ? 4.518 -4.317 -8.722 1.00 90.69 89 ALA A CA 1
ATOM 724 C C . ALA A 1 89 ? 3.121 -4.109 -9.334 1.00 90.69 89 ALA A C 1
ATOM 726 O O . ALA A 1 89 ? 2.179 -3.847 -8.594 1.00 90.69 89 ALA A O 1
ATOM 727 N N . LEU A 1 90 ? 2.982 -4.224 -10.660 1.00 88.94 90 LEU A N 1
ATOM 728 C CA . LEU A 1 90 ? 1.690 -4.227 -11.353 1.00 88.94 90 LEU A CA 1
ATOM 729 C C . LEU A 1 90 ? 0.935 -5.522 -11.042 1.00 88.94 90 LEU A C 1
ATOM 731 O O . LEU A 1 90 ? -0.217 -5.443 -10.636 1.00 88.94 90 LEU A O 1
ATOM 735 N N . ASP A 1 91 ? 1.588 -6.678 -11.135 1.00 90.69 91 ASP A N 1
ATOM 736 C CA . ASP A 1 91 ? 0.956 -7.982 -10.910 1.00 90.69 91 ASP A CA 1
ATOM 737 C C . ASP A 1 91 ? 0.349 -8.097 -9.503 1.00 90.69 91 ASP A C 1
ATOM 739 O O . ASP A 1 91 ? -0.784 -8.547 -9.353 1.00 90.69 91 ASP A O 1
ATOM 743 N N . VAL A 1 92 ? 1.055 -7.620 -8.469 1.00 92.75 92 VAL A N 1
ATOM 744 C CA . VAL A 1 92 ? 0.551 -7.682 -7.083 1.00 92.75 92 VAL A CA 1
ATOM 745 C C . VAL A 1 92 ? -0.457 -6.586 -6.742 1.00 92.75 92 VAL A C 1
ATOM 747 O O . VAL A 1 92 ? -1.157 -6.705 -5.740 1.00 92.75 92 VAL A O 1
ATOM 750 N N . THR A 1 93 ? -0.520 -5.490 -7.505 1.00 90.19 93 THR A N 1
ATOM 751 C CA . THR A 1 93 ? -1.445 -4.377 -7.211 1.00 90.19 93 THR A CA 1
ATOM 752 C C . THR A 1 93 ? -2.634 -4.281 -8.157 1.00 90.19 93 THR A C 1
ATOM 754 O O . THR A 1 93 ? -3.570 -3.528 -7.876 1.00 90.19 93 THR A O 1
ATOM 757 N N . GLY A 1 94 ? -2.617 -5.045 -9.248 1.00 85.25 94 GLY A N 1
ATOM 758 C CA . GLY A 1 94 ? -3.660 -5.063 -10.262 1.00 85.25 94 GLY A CA 1
ATOM 759 C C . GLY A 1 94 ? -3.985 -3.661 -10.774 1.00 85.25 94 GLY A C 1
ATOM 760 O O . GLY A 1 94 ? -3.104 -2.880 -11.151 1.00 85.25 94 GLY A O 1
ATOM 761 N N . ASP A 1 95 ? -5.272 -3.325 -10.739 1.00 82.62 95 ASP A N 1
ATOM 762 C CA . ASP A 1 95 ? -5.800 -2.095 -11.329 1.00 82.62 95 ASP A CA 1
ATOM 763 C C . ASP A 1 95 ? -5.352 -0.815 -10.607 1.00 82.62 95 ASP A C 1
ATOM 765 O O . ASP A 1 95 ? -5.409 0.277 -11.176 1.00 82.62 95 ASP A O 1
ATOM 769 N N . VAL A 1 96 ? -4.805 -0.910 -9.388 1.00 83.75 96 VAL A N 1
ATOM 770 C CA . VAL A 1 96 ? -4.273 0.268 -8.682 1.00 83.75 96 VAL A CA 1
ATOM 771 C C . VAL A 1 96 ? -3.195 0.956 -9.522 1.00 83.75 96 VAL A C 1
ATOM 773 O O . VAL A 1 96 ? -3.180 2.186 -9.634 1.00 83.75 96 VAL A O 1
ATOM 776 N N . VAL A 1 97 ? -2.300 0.187 -10.154 1.00 80.56 97 VAL A N 1
ATOM 777 C CA . VAL A 1 97 ? -1.230 0.752 -10.990 1.00 80.56 97 VAL A CA 1
ATOM 778 C C . VAL A 1 97 ? -1.783 1.411 -12.246 1.00 80.56 97 VAL A C 1
ATOM 780 O O . VAL A 1 97 ? -1.281 2.468 -12.651 1.00 80.56 97 VAL A O 1
ATOM 783 N N . THR A 1 98 ? -2.806 0.836 -12.872 1.00 73.81 98 THR A N 1
ATOM 784 C CA . THR A 1 98 ? -3.353 1.313 -14.149 1.00 73.81 98 THR A CA 1
ATOM 785 C C . THR A 1 98 ? -4.314 2.489 -13.959 1.00 73.81 98 THR A C 1
ATOM 787 O O . THR A 1 98 ? -4.242 3.439 -14.747 1.00 73.81 98 THR A O 1
ATOM 790 N N . GLU A 1 99 ? -5.080 2.533 -12.869 1.00 82.88 99 GLU A N 1
ATOM 791 C CA . GLU A 1 99 ? -6.167 3.504 -12.670 1.00 82.88 99 GLU A CA 1
ATOM 792 C C . GLU A 1 99 ? -5.837 4.607 -11.650 1.00 82.88 99 GLU A C 1
ATOM 794 O O . GLU A 1 99 ? -6.019 5.793 -11.944 1.00 82.88 99 GLU A O 1
ATOM 799 N N . ASP A 1 100 ? -5.268 4.256 -10.492 1.00 87.56 100 ASP A N 1
ATOM 800 C CA . ASP A 1 100 ? -5.236 5.155 -9.324 1.00 87.56 100 ASP A CA 1
ATOM 801 C C . ASP A 1 100 ? -3.845 5.640 -8.900 1.00 87.56 100 ASP A C 1
ATOM 803 O O . ASP A 1 100 ? -3.728 6.665 -8.215 1.00 87.56 100 ASP A O 1
ATOM 807 N N . LEU A 1 101 ? -2.776 4.974 -9.348 1.00 88.06 101 LEU A N 1
ATOM 808 C CA . LEU A 1 101 ? -1.400 5.233 -8.906 1.00 88.06 101 LEU A CA 1
ATOM 809 C C . LEU A 1 101 ? -1.014 6.712 -8.952 1.00 88.06 101 LEU A C 1
ATOM 811 O O . LEU A 1 101 ? -0.420 7.233 -8.015 1.00 88.06 101 LEU A O 1
ATOM 815 N N . SER A 1 102 ? -1.380 7.423 -10.019 1.00 86.75 102 SER A N 1
ATOM 816 C CA . SER A 1 102 ? -1.029 8.837 -10.173 1.00 86.75 102 SER A CA 1
ATOM 817 C C . SER A 1 102 ? -1.655 9.722 -9.092 1.00 86.75 102 SER A C 1
ATOM 819 O O . SER A 1 102 ? -1.016 10.670 -8.634 1.00 86.75 102 SER A O 1
ATOM 821 N N . ARG A 1 103 ? -2.884 9.411 -8.662 1.00 90.19 103 ARG A N 1
ATOM 822 C CA . ARG A 1 103 ? -3.595 10.150 -7.608 1.00 90.19 103 ARG A CA 1
ATOM 823 C C . ARG A 1 103 ? -3.053 9.795 -6.227 1.00 90.19 103 ARG A C 1
ATOM 825 O O . ARG A 1 103 ? -2.833 10.697 -5.422 1.00 90.19 103 ARG A O 1
ATOM 832 N N . ILE A 1 104 ? -2.790 8.509 -5.999 1.00 92.94 104 ILE A N 1
ATOM 833 C CA . ILE A 1 104 ? -2.189 7.981 -4.768 1.00 92.94 104 ILE A CA 1
ATOM 834 C C . ILE A 1 104 ? -0.807 8.603 -4.538 1.00 92.94 104 ILE A C 1
ATOM 836 O O . ILE A 1 104 ? -0.552 9.179 -3.485 1.00 92.94 104 ILE A O 1
ATOM 840 N N . MET A 1 105 ? 0.067 8.584 -5.548 1.00 91.50 105 MET A N 1
ATOM 841 C CA . MET A 1 105 ? 1.405 9.177 -5.453 1.00 91.50 105 MET A CA 1
ATOM 842 C C . MET A 1 105 ? 1.342 10.684 -5.195 1.00 91.50 105 MET A C 1
ATOM 844 O O . MET A 1 105 ? 2.072 11.205 -4.351 1.00 91.50 105 MET A O 1
ATOM 848 N N . ALA A 1 106 ? 0.446 11.397 -5.884 1.00 90.94 106 ALA A N 1
ATOM 849 C CA . ALA A 1 106 ? 0.288 12.834 -5.694 1.00 90.94 106 ALA A CA 1
ATOM 850 C C . ALA A 1 106 ? -0.128 13.192 -4.258 1.00 90.94 106 ALA A C 1
ATOM 852 O O . ALA A 1 106 ? 0.381 14.180 -3.722 1.00 90.94 106 ALA A O 1
ATOM 853 N N . SER A 1 107 ? -1.000 12.401 -3.620 1.00 95.31 107 SER A N 1
ATOM 854 C CA . SER A 1 107 ? -1.529 12.729 -2.291 1.00 95.31 107 SER A CA 1
ATOM 855 C C . SER A 1 107 ? -0.490 12.627 -1.172 1.00 95.31 107 SER A C 1
ATOM 857 O O . SER A 1 107 ? -0.587 13.378 -0.201 1.00 95.31 107 SER A O 1
ATOM 859 N N . VAL A 1 108 ? 0.520 11.766 -1.329 1.00 95.56 108 VAL A N 1
ATOM 860 C CA . VAL A 1 108 ? 1.603 11.567 -0.347 1.00 95.56 108 VAL A CA 1
ATOM 861 C C . VAL A 1 108 ? 2.888 12.331 -0.693 1.00 95.56 108 VAL A C 1
ATOM 863 O O . VAL A 1 108 ? 3.730 12.539 0.172 1.00 95.56 108 VAL A O 1
ATOM 866 N N . SER A 1 109 ? 3.037 12.809 -1.935 1.00 92.50 109 SER A N 1
ATOM 867 C CA . SER A 1 109 ? 4.268 13.460 -2.424 1.00 92.50 109 SER A CA 1
ATOM 868 C C . SER A 1 109 ? 4.655 14.768 -1.723 1.00 92.50 109 SER A C 1
ATOM 870 O O . SER A 1 109 ? 5.783 15.232 -1.880 1.00 92.50 109 SER A O 1
ATOM 872 N N . GLN A 1 110 ? 3.709 15.432 -1.049 1.00 92.25 110 GLN A N 1
ATOM 873 C CA . GLN A 1 110 ? 3.836 16.834 -0.616 1.00 92.25 110 GLN A CA 1
ATOM 874 C C . GLN A 1 110 ? 4.301 17.793 -1.737 1.00 92.25 110 GLN A C 1
ATOM 876 O O . GLN A 1 110 ? 4.921 18.820 -1.475 1.00 92.25 110 GLN A O 1
ATOM 881 N N . GLY A 1 111 ? 4.012 17.464 -3.002 1.00 87.94 111 GLY A N 1
ATOM 882 C CA . GLY A 1 111 ? 4.440 18.239 -4.170 1.00 87.94 111 GLY A CA 1
ATOM 883 C C . GLY A 1 111 ? 5.873 17.960 -4.642 1.00 87.94 111 GLY A C 1
ATOM 884 O O . GLY A 1 111 ? 6.310 18.565 -5.620 1.00 87.94 111 GLY A O 1
ATOM 885 N N . ASN A 1 112 ? 6.604 17.042 -4.004 1.00 89.44 112 ASN A N 1
ATOM 886 C CA . ASN A 1 112 ? 7.946 16.658 -4.433 1.00 89.44 112 ASN A CA 1
ATOM 887 C C . ASN A 1 112 ? 7.897 15.631 -5.573 1.00 89.44 112 ASN A C 1
ATOM 889 O O . ASN A 1 112 ? 7.689 14.442 -5.343 1.00 89.44 112 ASN A O 1
ATOM 893 N N . ILE A 1 113 ? 8.154 16.074 -6.801 1.00 86.75 113 ILE A N 1
ATOM 894 C CA . ILE A 1 113 ? 8.147 15.214 -7.995 1.00 86.75 113 ILE A CA 1
ATOM 895 C C . ILE A 1 113 ? 9.509 14.583 -8.322 1.00 86.75 113 ILE A C 1
ATOM 897 O O . ILE A 1 113 ? 9.584 13.731 -9.209 1.00 86.75 113 ILE A O 1
ATOM 901 N N . GLU A 1 114 ? 10.584 14.985 -7.639 1.00 88.69 114 GLU A N 1
ATOM 902 C CA . GLU A 1 114 ? 11.954 14.621 -8.024 1.00 88.69 114 GLU A CA 1
ATOM 903 C C . GLU A 1 114 ? 12.212 13.104 -8.039 1.00 88.69 114 GLU A C 1
ATOM 905 O O . GLU A 1 114 ? 12.783 12.628 -9.021 1.00 88.69 114 GLU A O 1
ATOM 910 N N . PRO A 1 115 ? 11.749 12.301 -7.057 1.00 88.38 115 PRO A N 1
ATOM 911 C CA . PRO A 1 115 ? 11.957 10.851 -7.098 1.00 88.38 115 PRO A CA 1
ATOM 912 C C . PRO A 1 115 ? 11.322 10.183 -8.324 1.00 88.38 115 PRO A C 1
ATOM 914 O O . PRO A 1 115 ? 11.927 9.316 -8.949 1.00 88.38 115 PRO A O 1
ATOM 917 N N . ILE A 1 116 ? 10.120 10.620 -8.717 1.00 85.62 116 ILE A N 1
ATOM 918 C CA . ILE A 1 116 ? 9.429 10.101 -9.907 1.00 85.62 116 ILE A CA 1
ATOM 919 C C . ILE A 1 116 ? 10.210 10.475 -11.168 1.00 85.62 116 ILE A C 1
ATOM 921 O O . ILE A 1 116 ? 10.404 9.640 -12.050 1.00 85.62 116 ILE A O 1
ATOM 925 N N . LYS A 1 117 ? 10.687 11.720 -11.246 1.00 84.75 117 LYS A N 1
ATOM 926 C CA . LYS A 1 117 ? 11.481 12.198 -12.378 1.00 84.75 117 LYS A CA 1
ATOM 927 C C . LYS A 1 117 ? 12.770 11.389 -12.543 1.00 84.75 117 LYS A C 1
ATOM 929 O O . LYS A 1 117 ? 13.046 10.926 -13.644 1.00 84.75 117 LYS A O 1
ATOM 934 N N . GLN A 1 118 ? 13.496 11.140 -11.453 1.00 85.88 118 GLN A N 1
ATOM 935 C CA . GLN A 1 118 ? 14.717 10.326 -11.469 1.00 85.88 118 GLN A CA 1
ATOM 936 C C . GLN A 1 118 ? 14.470 8.898 -11.973 1.00 85.88 118 GLN A C 1
ATOM 938 O O . GLN A 1 118 ? 15.298 8.357 -12.704 1.00 85.88 118 GLN A O 1
ATOM 943 N N . LEU A 1 119 ? 13.329 8.296 -11.621 1.00 83.38 119 LEU A N 1
ATOM 944 C CA . LEU A 1 119 ? 12.951 6.971 -12.119 1.00 83.38 119 LEU A CA 1
ATOM 945 C C . LEU A 1 119 ? 12.686 6.969 -13.625 1.00 83.38 119 LEU A C 1
ATOM 947 O O . LEU A 1 119 ? 13.124 6.055 -14.318 1.00 83.38 119 LEU A O 1
ATOM 951 N N . ILE A 1 120 ? 11.988 7.987 -14.130 1.00 82.00 120 ILE A N 1
ATOM 952 C CA . ILE A 1 120 ? 11.681 8.125 -15.562 1.00 82.00 120 ILE A CA 1
ATOM 953 C C . ILE A 1 120 ? 12.959 8.381 -16.371 1.00 82.00 120 ILE A C 1
ATOM 955 O O . ILE A 1 120 ? 13.132 7.824 -17.453 1.00 82.00 120 ILE A O 1
ATOM 959 N N . GLU A 1 121 ? 13.864 9.206 -15.844 1.00 81.69 121 GLU A N 1
ATOM 960 C CA . GLU A 1 121 ? 15.124 9.573 -16.498 1.00 81.69 121 GLU A CA 1
ATOM 961 C C . GLU A 1 121 ? 16.182 8.461 -16.457 1.00 81.69 121 GLU A C 1
ATOM 963 O O . GLU A 1 121 ? 17.213 8.582 -17.120 1.00 81.69 121 GLU A O 1
ATOM 968 N N . ASN A 1 122 ? 15.958 7.371 -15.714 1.00 80.56 122 ASN A N 1
ATOM 969 C CA . ASN A 1 122 ? 16.881 6.244 -15.646 1.00 80.56 122 ASN A CA 1
ATOM 970 C C . ASN A 1 122 ? 16.531 5.164 -16.694 1.00 80.56 122 ASN A C 1
ATOM 972 O O . ASN A 1 122 ? 15.744 4.260 -16.411 1.00 80.56 122 ASN A O 1
ATOM 976 N N . PRO A 1 123 ? 17.174 5.146 -17.881 1.00 69.12 123 PRO A N 1
ATOM 977 C CA . PRO A 1 123 ? 16.831 4.214 -18.959 1.00 69.12 123 PRO A CA 1
ATOM 978 C C . PRO A 1 123 ? 17.124 2.745 -18.622 1.00 69.12 123 PRO A C 1
ATOM 980 O O . PRO A 1 123 ? 16.675 1.843 -19.330 1.00 69.12 123 PRO A O 1
ATOM 983 N N . LYS A 1 124 ? 17.904 2.481 -17.567 1.00 74.62 124 LYS A N 1
ATOM 984 C CA . LYS A 1 124 ? 18.210 1.118 -17.112 1.00 74.62 124 LYS A CA 1
ATOM 985 C C . LYS A 1 124 ? 17.124 0.552 -16.198 1.00 74.62 124 LYS A C 1
ATOM 987 O O . LYS A 1 124 ? 17.087 -0.659 -15.995 1.00 74.62 124 LYS A O 1
ATOM 992 N N . GLN A 1 125 ? 16.259 1.403 -15.652 1.00 72.31 125 GLN A N 1
ATOM 993 C CA . GLN A 1 125 ? 15.268 1.028 -14.658 1.00 72.31 125 GLN A CA 1
ATOM 994 C C . GLN A 1 125 ? 13.912 0.810 -15.335 1.00 72.31 125 GLN A C 1
ATOM 996 O O . GLN A 1 125 ? 13.137 1.733 -15.563 1.00 72.31 125 GLN A O 1
ATOM 1001 N N . LYS A 1 126 ? 13.639 -0.447 -15.695 1.00 76.94 126 LYS A N 1
ATOM 1002 C CA . LYS A 1 126 ? 12.357 -0.865 -16.272 1.00 76.94 126 LYS A CA 1
ATOM 1003 C C . LYS A 1 126 ? 11.371 -1.141 -15.145 1.00 76.94 126 LYS A C 1
ATOM 1005 O O . LYS A 1 126 ? 11.359 -2.243 -14.607 1.00 76.94 126 LYS A O 1
ATOM 1010 N N . THR A 1 127 ? 10.603 -0.128 -14.776 1.00 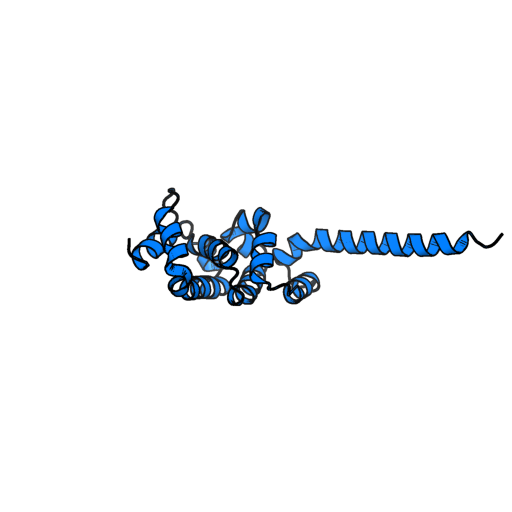78.62 127 THR A N 1
ATOM 1011 C CA . THR A 1 127 ? 9.604 -0.199 -13.703 1.00 78.62 127 THR A CA 1
ATOM 1012 C C . THR A 1 127 ? 8.244 0.213 -14.233 1.00 78.62 127 THR A C 1
ATOM 1014 O O . THR A 1 127 ? 8.142 0.871 -15.274 1.00 78.62 127 THR A O 1
ATOM 1017 N N . VAL A 1 128 ? 7.192 -0.114 -13.488 1.00 78.75 128 VAL A N 1
ATOM 1018 C CA . VAL A 1 128 ? 5.819 0.292 -13.819 1.00 78.75 128 VAL A CA 1
ATOM 1019 C C . VAL A 1 128 ? 5.674 1.818 -13.898 1.00 78.75 128 VAL A C 1
ATOM 1021 O O . VAL A 1 128 ? 4.977 2.328 -14.774 1.00 78.75 128 VAL A O 1
ATOM 1024 N N . ILE A 1 129 ? 6.407 2.563 -13.058 1.00 76.44 129 ILE A N 1
ATOM 1025 C CA . ILE A 1 129 ? 6.469 4.031 -13.125 1.00 76.44 129 ILE A CA 1
ATOM 1026 C C . ILE A 1 129 ? 7.138 4.468 -14.433 1.00 76.44 129 ILE A C 1
ATOM 1028 O O . ILE A 1 129 ? 6.556 5.236 -15.196 1.00 76.44 129 ILE A O 1
ATOM 1032 N N . ALA A 1 130 ? 8.338 3.972 -14.738 1.00 73.50 130 ALA A N 1
ATOM 1033 C CA . ALA A 1 130 ? 9.040 4.385 -15.951 1.00 73.50 130 ALA A CA 1
ATOM 1034 C C . ALA A 1 130 ? 8.229 4.047 -17.216 1.00 73.50 130 ALA A C 1
ATOM 1036 O O . ALA A 1 130 ? 8.101 4.886 -18.107 1.00 73.50 130 ALA A O 1
ATOM 1037 N N . HIS A 1 131 ? 7.610 2.864 -17.268 1.00 72.94 131 HIS A N 1
ATOM 1038 C CA . HIS A 1 131 ? 6.782 2.435 -18.394 1.00 72.94 131 HIS A CA 1
ATOM 1039 C C . HIS A 1 131 ? 5.536 3.316 -18.576 1.00 72.94 131 HIS A C 1
ATOM 1041 O O . HIS A 1 131 ? 5.296 3.831 -19.669 1.00 72.94 131 HIS A O 1
ATOM 1047 N N . LYS A 1 132 ? 4.764 3.554 -17.506 1.00 70.25 132 LYS A N 1
ATOM 1048 C CA . LYS A 1 132 ? 3.511 4.321 -17.590 1.00 70.25 132 LYS A CA 1
ATOM 1049 C C . LYS A 1 132 ? 3.754 5.801 -17.897 1.00 70.25 132 LYS A C 1
ATOM 1051 O O . LYS A 1 132 ? 3.019 6.408 -18.675 1.00 70.25 132 LYS A O 1
ATOM 1056 N N . TYR A 1 133 ? 4.793 6.388 -17.306 1.00 69.06 133 TYR A N 1
ATOM 1057 C CA . TYR A 1 133 ? 5.073 7.818 -17.438 1.00 69.06 133 TYR A CA 1
ATOM 1058 C C . TYR A 1 133 ? 5.989 8.165 -18.624 1.00 69.06 133 TYR A C 1
ATOM 1060 O O . TYR A 1 133 ? 6.022 9.328 -19.034 1.00 69.06 133 TYR A O 1
ATOM 1068 N N . SER A 1 134 ? 6.654 7.178 -19.239 1.00 65.44 134 SER A N 1
ATOM 1069 C CA . SER A 1 134 ? 7.433 7.344 -20.478 1.00 65.44 134 SER A CA 1
ATOM 1070 C C . SER A 1 134 ? 6.615 8.008 -21.593 1.00 65.44 134 SER A C 1
ATOM 1072 O O . SER A 1 134 ? 7.080 8.968 -22.210 1.00 65.44 134 SER A O 1
ATOM 1074 N N . TYR A 1 135 ? 5.369 7.568 -21.805 1.00 56.47 135 TYR A N 1
ATOM 1075 C CA . TYR A 1 135 ? 4.495 8.119 -22.847 1.00 56.47 135 TYR A CA 1
ATOM 1076 C C . TYR A 1 135 ? 4.111 9.583 -22.596 1.00 56.47 135 TYR A C 1
ATOM 1078 O O . TYR A 1 135 ? 3.987 10.368 -23.538 1.00 56.47 135 TYR A O 1
ATOM 1086 N N . ILE A 1 136 ? 3.967 9.974 -21.328 1.00 58.56 136 ILE A N 1
ATOM 1087 C CA . ILE A 1 136 ? 3.641 11.352 -20.944 1.00 58.56 136 ILE A CA 1
ATOM 1088 C C . ILE A 1 136 ? 4.854 12.258 -21.184 1.00 58.56 136 ILE A C 1
ATOM 1090 O O . ILE A 1 136 ? 4.711 13.340 -21.758 1.00 58.56 136 ILE A O 1
ATOM 1094 N N . PHE A 1 137 ? 6.056 11.811 -20.807 1.00 55.47 137 PHE A N 1
ATOM 1095 C CA . PHE A 1 137 ? 7.274 12.607 -20.962 1.00 55.47 137 PHE A CA 1
ATOM 1096 C C . PHE A 1 137 ? 7.684 12.762 -22.434 1.00 55.47 137 PHE A C 1
ATOM 1098 O O . PHE A 1 137 ? 7.948 13.880 -22.877 1.00 55.47 137 PHE A O 1
ATOM 1105 N N . ALA A 1 138 ? 7.611 11.686 -23.228 1.00 57.59 138 ALA A N 1
ATOM 1106 C CA . ALA A 1 138 ? 7.846 11.742 -24.673 1.00 57.59 138 ALA A CA 1
ATOM 1107 C C . ALA A 1 138 ? 6.870 12.703 -25.378 1.00 57.59 138 ALA A C 1
ATOM 1109 O O . ALA A 1 138 ? 7.258 13.444 -26.286 1.00 57.59 138 ALA A O 1
ATOM 1110 N N . GLY A 1 139 ? 5.609 12.749 -24.931 1.00 56.81 139 GLY A N 1
ATOM 1111 C CA . GLY A 1 139 ? 4.624 13.720 -25.406 1.00 56.81 139 GLY A CA 1
ATOM 1112 C C . GLY A 1 139 ? 5.005 15.167 -25.074 1.00 56.81 139 GLY A C 1
ATOM 1113 O O . GLY A 1 139 ? 4.944 16.032 -25.948 1.00 56.81 139 GLY A O 1
ATOM 1114 N N . ILE A 1 140 ? 5.454 15.436 -23.843 1.00 59.59 140 ILE A N 1
ATOM 1115 C CA . ILE A 1 140 ? 5.891 16.774 -23.404 1.00 59.59 140 ILE A CA 1
ATOM 1116 C C . ILE A 1 140 ? 7.151 17.226 -24.155 1.00 59.59 140 ILE A C 1
ATOM 1118 O O . ILE A 1 140 ? 7.197 18.366 -24.621 1.00 59.59 140 ILE A O 1
ATOM 1122 N N . GLU A 1 141 ? 8.149 16.359 -24.332 1.00 57.78 141 GLU A N 1
ATOM 1123 C CA . GLU A 1 141 ? 9.355 16.674 -25.110 1.00 57.78 141 GLU A CA 1
ATOM 1124 C C . GLU A 1 141 ? 9.037 16.931 -26.584 1.00 57.78 141 GLU A C 1
ATOM 1126 O O . GLU A 1 141 ? 9.529 17.902 -27.165 1.00 57.78 141 GLU A O 1
ATOM 1131 N N . THR A 1 142 ? 8.150 16.130 -27.180 1.00 54.81 142 THR A N 1
ATOM 1132 C CA . THR A 1 142 ? 7.687 16.332 -28.561 1.00 54.81 142 THR A CA 1
ATOM 1133 C C . THR A 1 142 ? 6.965 17.673 -28.705 1.00 54.81 142 THR A C 1
ATOM 1135 O O . THR A 1 142 ? 7.245 18.429 -29.637 1.00 54.81 142 THR A O 1
ATOM 1138 N N . LEU A 1 143 ? 6.088 18.024 -27.758 1.00 55.12 143 LEU A N 1
ATOM 1139 C CA . LEU A 1 143 ? 5.385 19.311 -27.738 1.00 55.12 143 LEU A CA 1
ATOM 1140 C C . LEU A 1 143 ? 6.332 20.498 -27.503 1.00 55.12 143 LEU A C 1
ATOM 1142 O O . LEU A 1 143 ? 6.169 21.546 -28.132 1.00 55.12 143 LEU A O 1
ATOM 1146 N N . ASN A 1 144 ? 7.338 20.350 -26.639 1.00 56.78 144 ASN A N 1
ATOM 1147 C CA . ASN A 1 144 ? 8.350 21.379 -26.393 1.00 56.78 144 ASN A CA 1
ATOM 1148 C C . ASN A 1 144 ? 9.286 21.565 -27.598 1.00 56.78 144 ASN A C 1
ATOM 1150 O O . ASN A 1 144 ? 9.599 22.702 -27.949 1.00 56.78 144 ASN A O 1
ATOM 1154 N N . SER A 1 145 ? 9.660 20.480 -28.282 1.00 58.00 145 SER A N 1
ATOM 1155 C CA . SER A 1 145 ? 10.400 20.498 -29.554 1.00 58.00 145 SER A CA 1
ATOM 1156 C C . SER A 1 145 ? 9.593 21.158 -30.681 1.00 58.00 145 SER A C 1
ATOM 1158 O O . SER A 1 145 ? 10.127 21.932 -31.478 1.00 58.00 145 SER A O 1
ATOM 1160 N N . TYR A 1 146 ? 8.276 20.941 -30.718 1.00 54.78 146 TYR A N 1
ATOM 1161 C CA . TYR A 1 146 ? 7.380 21.652 -31.633 1.00 54.78 146 TYR A CA 1
ATOM 1162 C C . TYR A 1 146 ? 7.291 23.151 -31.319 1.00 54.78 146 TYR A C 1
ATOM 1164 O O . TYR A 1 146 ? 7.384 23.974 -32.229 1.00 54.78 146 TYR A O 1
ATOM 1172 N N . LYS A 1 147 ? 7.144 23.522 -30.040 1.00 54.62 147 LYS A N 1
ATOM 1173 C CA . LYS A 1 147 ? 7.090 24.928 -29.603 1.00 54.62 147 LYS A CA 1
ATOM 1174 C C . LYS A 1 147 ? 8.416 25.669 -29.800 1.00 54.62 147 LYS A C 1
ATOM 1176 O O . LYS A 1 147 ? 8.400 26.875 -30.038 1.00 54.62 147 LYS A O 1
ATOM 1181 N N . SER A 1 148 ? 9.557 24.986 -29.710 1.00 56.06 148 SER A N 1
ATOM 1182 C CA . SER A 1 148 ? 10.862 25.593 -29.997 1.00 56.06 148 SER A CA 1
ATOM 1183 C C . SER A 1 148 ? 11.058 25.815 -31.500 1.00 56.06 148 SER A C 1
ATOM 1185 O O . SER A 1 148 ? 11.460 26.907 -31.899 1.00 56.06 148 SER A O 1
ATOM 1187 N N . LYS A 1 149 ? 10.674 24.850 -32.348 1.00 57.09 149 LYS A N 1
ATOM 1188 C CA . LYS A 1 149 ? 10.691 25.002 -33.816 1.00 57.09 149 LYS A CA 1
ATOM 1189 C C . LYS A 1 149 ? 9.723 26.076 -34.318 1.00 57.09 149 LYS A C 1
ATOM 1191 O O . LYS A 1 149 ? 10.072 26.824 -35.228 1.00 57.09 149 LYS A O 1
ATOM 1196 N N . SER A 1 150 ? 8.533 26.201 -33.727 1.00 54.59 150 SER A N 1
ATOM 1197 C CA . SER A 1 150 ? 7.582 27.249 -34.116 1.00 54.59 150 SER A CA 1
ATOM 1198 C C . SER A 1 150 ? 8.039 28.653 -33.706 1.00 54.59 150 SER A C 1
ATOM 1200 O O . SER A 1 150 ? 7.810 29.589 -34.464 1.00 54.59 150 SER A O 1
ATOM 1202 N N . ARG A 1 151 ? 8.756 28.817 -32.583 1.00 49.69 151 ARG A N 1
ATOM 1203 C CA . ARG A 1 151 ? 9.372 30.107 -32.212 1.00 49.69 151 ARG A CA 1
ATOM 1204 C C . ARG A 1 151 ? 10.479 30.545 -33.175 1.00 49.69 151 ARG A C 1
ATOM 1206 O O . ARG A 1 151 ? 10.553 31.727 -33.479 1.00 49.69 151 ARG A O 1
ATOM 1213 N N . VAL A 1 152 ? 11.294 29.617 -33.684 1.00 52.59 152 VAL A N 1
ATOM 1214 C CA . VAL A 1 152 ? 12.353 29.927 -34.669 1.00 52.59 152 VAL A CA 1
ATOM 1215 C C . VAL A 1 152 ? 11.768 30.334 -36.031 1.00 52.59 152 VAL A C 1
ATOM 1217 O O . VAL A 1 152 ? 12.316 31.207 -36.702 1.00 52.59 152 VAL A O 1
ATOM 1220 N N . ASN A 1 153 ? 10.620 29.771 -36.420 1.00 44.44 153 ASN A N 1
ATOM 1221 C CA . ASN A 1 153 ? 9.953 30.118 -37.680 1.00 44.44 153 ASN A CA 1
ATOM 1222 C C . ASN A 1 153 ? 9.229 31.477 -37.663 1.00 44.44 153 ASN A C 1
ATOM 1224 O O . ASN A 1 153 ? 9.026 32.048 -38.729 1.00 44.44 153 ASN A O 1
ATOM 1228 N N . VAL A 1 154 ? 8.865 32.020 -36.494 1.00 49.62 154 VAL A N 1
ATOM 1229 C CA . VAL A 1 154 ? 8.232 33.356 -36.393 1.00 49.62 154 VAL A CA 1
ATOM 1230 C C . VAL A 1 154 ? 9.265 34.486 -36.531 1.00 49.62 154 VAL A C 1
ATOM 1232 O O . VAL A 1 154 ? 8.937 35.570 -36.994 1.00 49.62 154 VAL A O 1
ATOM 1235 N N . SER A 1 155 ? 10.537 34.228 -36.220 1.00 46.09 155 SER A N 1
ATOM 1236 C CA . SER A 1 155 ? 11.627 35.211 -36.336 1.00 46.09 155 SER A CA 1
ATOM 1237 C C . SER A 1 155 ? 12.225 35.367 -37.746 1.00 46.09 155 SER A C 1
ATOM 1239 O O . SER A 1 155 ? 13.101 36.204 -37.936 1.00 46.09 155 SER A O 1
ATOM 1241 N N . LEU A 1 156 ? 11.781 34.583 -38.737 1.00 45.38 156 LEU A N 1
ATOM 1242 C CA . LEU A 1 156 ? 12.284 34.633 -40.122 1.00 45.38 156 LEU A CA 1
ATOM 1243 C C . LEU A 1 156 ? 11.311 35.301 -41.115 1.00 45.38 156 LEU A C 1
ATOM 1245 O O . LEU A 1 156 ? 11.602 35.338 -42.307 1.00 45.38 156 LEU A O 1
ATOM 1249 N N . SER A 1 157 ? 10.182 35.849 -40.649 1.00 45.41 157 SER A N 1
ATOM 1250 C CA . SER A 1 157 ? 9.180 36.517 -41.500 1.00 45.41 157 SER A CA 1
ATOM 1251 C C . SER A 1 157 ? 9.085 38.040 -41.330 1.00 45.41 157 SER A C 1
ATOM 1253 O O . SER A 1 157 ? 8.232 38.652 -41.961 1.00 45.41 157 SER A O 1
ATOM 1255 N N . GLU A 1 158 ? 9.948 38.672 -40.527 1.00 47.84 158 GLU A N 1
ATOM 1256 C CA . GLU A 1 158 ? 9.985 40.140 -40.336 1.00 47.84 158 GLU A CA 1
ATOM 1257 C C . GLU A 1 158 ? 11.215 40.792 -40.995 1.00 47.84 158 GLU A C 1
ATOM 1259 O O . GLU A 1 158 ? 11.803 41.746 -40.494 1.00 47.84 158 GLU A O 1
ATOM 1264 N N . SER A 1 159 ? 11.645 40.261 -42.139 1.00 47.69 159 SER A N 1
ATOM 1265 C CA . SER A 1 159 ? 12.681 40.876 -42.979 1.00 47.69 159 SER A CA 1
ATOM 1266 C C . SER A 1 159 ? 12.235 40.894 -44.441 1.00 47.69 159 SER A C 1
ATOM 1268 O O . SER A 1 159 ? 12.737 40.141 -45.274 1.00 47.69 159 SER A O 1
ATOM 1270 N N . CYS A 1 160 ? 11.253 41.748 -44.728 1.00 39.53 160 CYS A N 1
ATOM 1271 C CA . CYS A 1 160 ? 10.972 42.316 -46.046 1.00 39.53 160 CYS A CA 1
ATOM 1272 C C . CYS A 1 160 ? 10.555 43.772 -45.864 1.00 39.53 160 CYS A C 1
ATOM 1274 O O . CYS A 1 160 ? 9.731 44.025 -44.957 1.00 39.53 160 CYS A O 1
#

Foldseek 3Di:
DDLVVLLVVLFWCPVDDSVVSLVVCLVPVVVCLVVLLVVLQVCLVPLVVLLVRPGTHNVLVSLVSCLVVLAQSCQVSLLSSQQDADCSSCSNNPCCLVPPVVSSNVSNCVPPCVSLVVQLPDPVRHTSSVVVCVVVVVVVVVVVVVVVVVVVVVVVPPDD

InterPro domains:
  IPR010602 Protein of unknown function DUF1186 [PF06685] (1-127)

pLDDT: mean 84.36, std 15.63, range [39.53, 98.38]

Organism: NCBI:txid1539056

Secondary structure (DSSP, 8-state):
--HHHHHHHHHB--SS--HHHHHHHHHTHHHHHHHHHHHHHHHHT-HHHHHT-TTB-HHHHHHHHHHHHT-TTHHHHHHHHHTSSTTHHHHHHTHIIIIIHHHHHHHHSTT--HHHHHHHH-TT---HHHHHHHHHHHHHHHHHHHHHHHHHHHTTSS--

Radius of gyration: 20.46 Å; chains: 1; bounding box: 35×58×64 Å

Sequence (160 aa):
MQLEESLSELENNTGTFPRLALERAIEEREAITPILLSTLENWSNNLEELLGKDDYILHIYSLYLLAQFREPLAYPIFIKFFSAPGEIALDVTGDVVTEDLSRIMASVSQGNIEPIKQLIENPKQKTVIAHKYSYIFAGIETLNSYKSKSRVNVSLSESC